Protein AF-A0A418WNT3-F1 (afdb_monomer)

InterPro domains:
  IPR030972 UrcA family protein [TIGR04433] (4-95)

Solvent-accessible surface area (backbone atoms only — not comparable to full-atom values): 6961 Å² total; per-residue (Å²): 133,88,79,87,87,80,86,81,84,83,79,79,79,81,77,77,72,79,81,73,78,75,71,71,84,60,90,65,60,82,71,88,83,87,56,92,90,45,55,53,92,39,71,71,26,43,52,51,49,54,51,52,50,55,52,44,43,42,70,42,50,53,81,56,57,93,91,36,74,62,50,40,49,52,35,52,47,44,41,54,54,51,53,61,65,47,45,62,58,54,51,49,62,46,52,52,62,72,64,55,71,66,73,73,76,77,121

Radius of gyration: 28.28 Å; Cα contacts (8 Å, |Δi|>4): 47; chains: 1; bounding box: 64×17×98 Å

Sequence (107 aa):
MKTMLALTALAGALYVAPATAQSPADGTNTRVVRYADLDLGTEKGRDALDRRIRVAVSAACGTASSVDPEGKREVRRCKADTLAHVAAQRDQAIASLQTAPTLLASQ

pLDDT: mean 79.0, std 19.01, range [35.91, 97.56]

Foldseek 3Di:
DDDDDDDDDPPDDPPPDPPPPPPPPDPFPDDDQDLPVADLVDPVSLVVSVVSQLVRQCVRLDDADPPDPPSVVSSVVSSVVSCVVCVVVSVVVSVVVVVPPVVVVPD

Structure (mmCIF, N/CA/C/O backbone):
data_AF-A0A418WNT3-F1
#
_entry.id   AF-A0A418WNT3-F1
#
loop_
_atom_site.group_PDB
_atom_site.id
_atom_site.type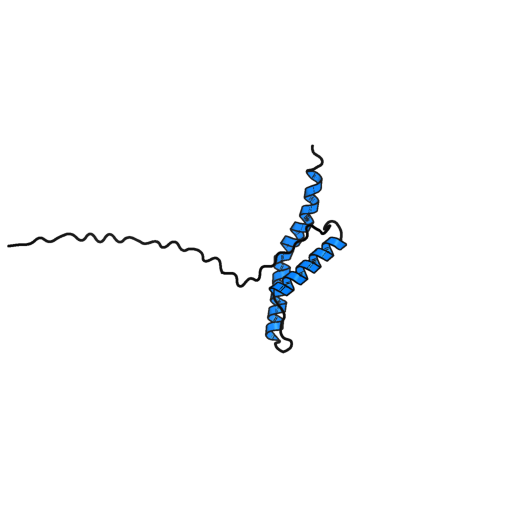_symbol
_atom_site.label_atom_id
_atom_site.label_alt_id
_atom_site.label_comp_id
_atom_site.label_asym_id
_atom_site.label_entity_id
_atom_site.label_seq_id
_atom_site.pdbx_PDB_ins_code
_atom_site.Cartn_x
_atom_site.Cartn_y
_atom_site.Cartn_z
_atom_site.occupancy
_atom_site.B_iso_or_equiv
_atom_site.auth_seq_id
_atom_site.auth_comp_id
_atom_site.auth_asym_id
_atom_site.auth_atom_id
_atom_site.pdbx_PDB_model_num
ATOM 1 N N . MET A 1 1 ? -43.689 -7.075 -77.543 1.00 37.09 1 MET A N 1
ATOM 2 C CA . MET A 1 1 ? -42.341 -7.217 -76.946 1.00 37.09 1 MET A CA 1
ATOM 3 C C . MET A 1 1 ? -42.409 -6.482 -75.606 1.00 37.09 1 MET A C 1
ATOM 5 O O . MET A 1 1 ? -42.782 -5.322 -75.628 1.00 37.09 1 MET A O 1
ATOM 9 N N . LYS A 1 2 ? -42.498 -7.173 -74.453 1.00 40.62 2 LYS A N 1
ATOM 10 C CA . LYS A 1 2 ? -41.357 -7.618 -73.606 1.00 40.62 2 LYS A CA 1
ATOM 11 C C . LYS A 1 2 ? -40.410 -6.421 -73.365 1.00 40.62 2 LYS A C 1
ATOM 13 O O . LYS A 1 2 ? -39.877 -5.926 -74.342 1.00 40.62 2 LYS A O 1
ATOM 18 N N . THR A 1 3 ? -40.180 -5.875 -72.177 1.00 35.91 3 THR A N 1
ATOM 19 C CA . THR A 1 3 ? -40.309 -6.359 -70.795 1.00 35.91 3 THR A CA 1
ATOM 20 C C . THR A 1 3 ? -40.220 -5.165 -69.840 1.00 35.91 3 THR A C 1
ATOM 22 O O . THR A 1 3 ? -39.523 -4.197 -70.114 1.00 35.91 3 THR A O 1
ATOM 25 N N . MET A 1 4 ? -40.926 -5.313 -68.722 1.00 48.88 4 MET A N 1
ATOM 26 C CA . MET A 1 4 ? -40.722 -4.750 -67.383 1.00 48.88 4 MET A CA 1
ATOM 27 C C . MET A 1 4 ? -39.416 -3.977 -67.119 1.00 48.88 4 MET A C 1
ATOM 29 O O . MET A 1 4 ? -38.325 -4.508 -67.307 1.00 48.88 4 MET A O 1
ATOM 33 N N . LEU A 1 5 ? -39.553 -2.788 -66.525 1.00 51.31 5 LEU A N 1
ATOM 34 C CA . LEU A 1 5 ? -38.5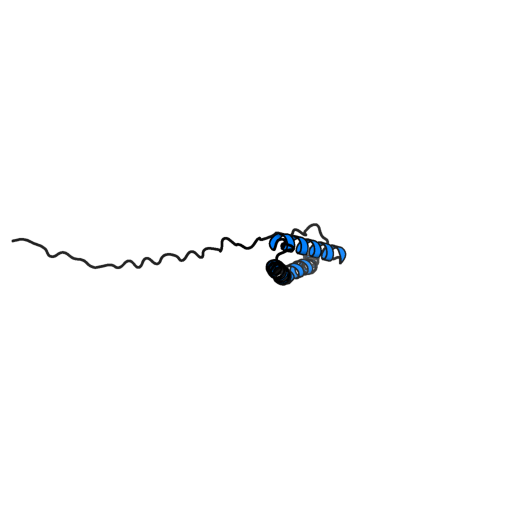14 -2.155 -65.712 1.00 51.31 5 LEU A CA 1
ATOM 35 C C . LEU A 1 5 ? -38.974 -2.200 -64.254 1.00 51.31 5 LEU A C 1
ATOM 37 O O . LEU A 1 5 ? -39.952 -1.560 -63.871 1.00 51.31 5 LEU A O 1
ATOM 41 N N . ALA A 1 6 ? -38.303 -3.054 -63.486 1.00 52.44 6 ALA A N 1
ATOM 42 C CA . ALA A 1 6 ? -38.558 -3.299 -62.078 1.00 52.44 6 ALA A CA 1
ATOM 43 C C . ALA A 1 6 ? -37.772 -2.327 -61.181 1.00 52.44 6 ALA A C 1
ATOM 45 O O . ALA A 1 6 ? -36.662 -1.912 -61.505 1.00 52.44 6 ALA A O 1
ATOM 46 N N . LEU A 1 7 ? -38.406 -2.022 -60.047 1.00 60.97 7 LEU A N 1
ATOM 47 C CA . LEU A 1 7 ? -37.932 -1.351 -58.834 1.00 60.97 7 LEU A CA 1
ATOM 48 C C . LEU A 1 7 ? -36.484 -1.660 -58.431 1.00 60.97 7 LEU A C 1
ATOM 50 O O . LEU A 1 7 ? -36.119 -2.828 -58.358 1.00 60.97 7 LEU A O 1
ATOM 54 N N . THR A 1 8 ? -35.792 -0.651 -57.894 1.00 53.47 8 THR A N 1
ATOM 55 C CA . THR A 1 8 ? -34.879 -0.837 -56.750 1.00 53.47 8 THR A CA 1
ATOM 56 C C . THR A 1 8 ? -34.865 0.409 -55.855 1.00 53.47 8 THR A C 1
ATOM 58 O O . THR A 1 8 ? -34.104 1.352 -56.055 1.00 53.47 8 THR A O 1
ATOM 61 N N . ALA A 1 9 ? -35.724 0.418 -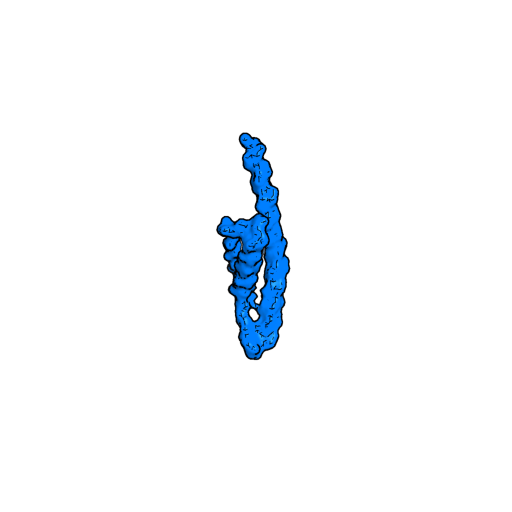54.831 1.00 58.38 9 ALA A N 1
ATOM 62 C CA . ALA A 1 9 ? -35.575 1.320 -53.692 1.00 58.38 9 ALA A CA 1
ATOM 63 C C . ALA A 1 9 ? -34.419 0.800 -52.824 1.00 58.38 9 ALA A C 1
ATOM 65 O O . ALA A 1 9 ? -34.516 -0.267 -52.217 1.00 58.38 9 ALA A O 1
ATOM 66 N N . LEU A 1 10 ? -33.306 1.530 -52.807 1.00 54.84 10 LEU A N 1
ATOM 67 C CA . LEU A 1 10 ? -32.121 1.184 -52.031 1.00 54.84 10 LEU A CA 1
ATOM 68 C C . LEU A 1 10 ? -32.347 1.587 -50.563 1.00 54.84 10 LEU A C 1
ATOM 70 O O . LEU A 1 10 ? -31.996 2.686 -50.141 1.00 54.84 10 LEU A O 1
ATOM 74 N N . ALA A 1 11 ? -32.987 0.713 -49.785 1.00 58.62 11 ALA A N 1
ATOM 75 C CA . ALA A 1 11 ? -33.091 0.870 -48.338 1.00 58.62 11 ALA A CA 1
ATOM 76 C C . ALA A 1 11 ? -31.722 0.577 -47.701 1.00 58.62 11 ALA A C 1
ATOM 78 O O . ALA A 1 11 ? -31.354 -0.575 -47.474 1.00 58.62 11 ALA A O 1
ATOM 79 N N . GLY A 1 12 ? -30.940 1.629 -47.450 1.00 52.47 12 GLY A N 1
ATOM 80 C CA . GLY A 1 12 ? -29.698 1.543 -46.689 1.00 52.47 12 GLY A CA 1
ATOM 81 C C . GLY A 1 12 ? -29.997 1.248 -45.222 1.00 52.47 12 GLY A C 1
ATOM 82 O O . GLY A 1 12 ? -30.334 2.151 -44.461 1.00 52.47 12 GLY A O 1
ATOM 83 N N . ALA A 1 13 ? -29.881 -0.015 -44.816 1.00 59.28 13 ALA A N 1
ATOM 84 C CA . ALA A 1 13 ? -29.869 -0.382 -43.409 1.00 59.28 13 ALA A CA 1
ATOM 85 C C . ALA A 1 13 ? -28.566 0.136 -42.778 1.00 59.28 13 ALA A C 1
ATOM 87 O O . ALA A 1 13 ? -27.484 -0.399 -43.021 1.00 59.28 13 ALA A O 1
ATOM 88 N N . LEU A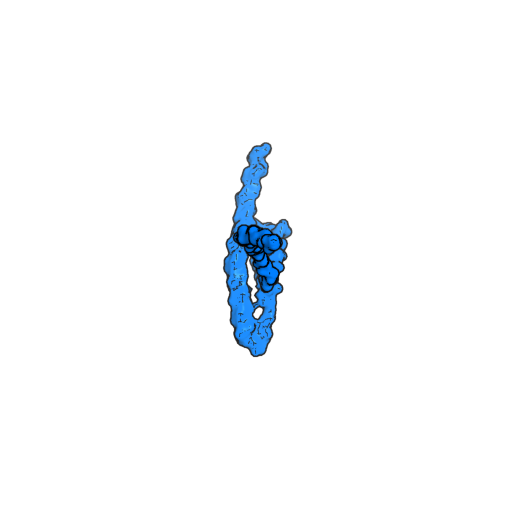 1 14 ? -28.669 1.198 -41.978 1.00 59.16 14 LEU A N 1
ATOM 89 C CA . LEU A 1 14 ? -27.598 1.644 -41.092 1.00 59.16 14 LEU A CA 1
ATOM 90 C C . LEU A 1 14 ? -27.413 0.582 -40.001 1.00 59.16 14 LEU A C 1
ATOM 92 O O . LEU A 1 14 ? -28.107 0.584 -38.986 1.00 59.16 14 LEU A O 1
ATOM 96 N N . TYR A 1 15 ? -26.486 -0.346 -40.223 1.00 55.22 15 TYR A N 1
ATOM 97 C CA . TYR A 1 15 ? -25.986 -1.226 -39.173 1.00 55.22 15 TYR A CA 1
ATOM 98 C C . TYR A 1 15 ? -25.169 -0.383 -38.189 1.00 55.22 15 TYR A C 1
ATOM 100 O O . TYR A 1 15 ? -23.973 -0.163 -38.375 1.00 55.22 15 TYR A O 1
ATOM 108 N N . VAL A 1 16 ? -25.819 0.109 -37.136 1.00 57.47 16 VAL A N 1
ATOM 109 C CA . VAL A 1 16 ? -25.117 0.620 -35.957 1.00 57.47 16 VAL A CA 1
ATOM 110 C C . VAL A 1 16 ? -24.605 -0.604 -35.206 1.00 57.47 16 VAL A C 1
ATOM 112 O O . VAL A 1 16 ? -25.348 -1.256 -34.475 1.00 57.47 16 VAL A O 1
ATOM 115 N N . ALA A 1 17 ? -23.347 -0.972 -35.445 1.00 61.47 17 ALA A N 1
ATOM 116 C CA . ALA A 1 17 ? -22.692 -1.979 -34.626 1.00 61.47 17 ALA A CA 1
ATOM 117 C C . ALA A 1 17 ? -22.645 -1.460 -33.176 1.00 61.47 17 ALA A C 1
ATOM 119 O O . ALA A 1 17 ? -22.218 -0.320 -32.961 1.00 61.47 17 ALA A O 1
ATOM 120 N N . PRO A 1 18 ? -23.077 -2.244 -32.173 1.00 58.09 18 PRO A N 1
ATOM 121 C CA . PRO A 1 18 ? -22.875 -1.860 -30.789 1.00 58.09 18 PRO A CA 1
ATOM 122 C C . PRO A 1 18 ? -21.367 -1.814 -30.550 1.00 58.09 18 PRO A C 1
ATOM 124 O O . PRO A 1 18 ? -20.673 -2.821 -30.684 1.00 58.09 18 PRO A O 1
ATOM 127 N N . ALA A 1 19 ? -20.848 -0.634 -30.217 1.00 64.56 19 ALA A N 1
ATOM 128 C CA . ALA A 1 19 ? -19.507 -0.505 -29.678 1.00 64.56 19 ALA A CA 1
ATOM 129 C C . ALA A 1 19 ? -19.508 -1.174 -28.298 1.00 64.56 19 ALA A C 1
ATOM 131 O O . ALA A 1 19 ? -19.821 -0.554 -27.284 1.00 64.56 19 ALA A O 1
ATOM 132 N N . THR A 1 20 ? -19.223 -2.475 -28.254 1.00 63.22 20 THR A N 1
ATOM 133 C CA . THR A 1 20 ? -18.912 -3.152 -27.001 1.00 63.22 20 THR A CA 1
ATOM 134 C C . THR A 1 20 ? -17.614 -2.544 -26.496 1.00 63.22 20 THR A C 1
ATOM 136 O O . THR A 1 20 ? -16.563 -2.747 -27.107 1.00 63.22 20 THR A O 1
ATOM 139 N N . ALA A 1 21 ? -17.688 -1.768 -25.414 1.00 52.88 21 ALA A N 1
ATOM 140 C CA . ALA A 1 21 ? -16.514 -1.363 -24.663 1.00 52.88 21 ALA A CA 1
ATOM 141 C C . ALA A 1 21 ? -15.778 -2.644 -24.262 1.00 52.88 21 ALA A C 1
ATOM 143 O O . ALA A 1 21 ? -16.244 -3.410 -23.419 1.00 52.88 21 ALA A O 1
ATOM 144 N N . GLN A 1 22 ? -14.668 -2.921 -24.938 1.00 53.47 22 GLN A N 1
ATOM 145 C CA . GLN A 1 22 ? -13.745 -3.952 -24.514 1.00 53.47 22 GLN A CA 1
ATOM 146 C C . GLN A 1 22 ? -13.209 -3.453 -23.178 1.00 53.47 22 GLN A C 1
ATOM 148 O O . GLN A 1 22 ? -12.397 -2.528 -23.154 1.00 53.47 22 GLN A O 1
ATOM 153 N N . SER A 1 23 ? -13.719 -3.998 -22.065 1.00 54.25 23 SER A N 1
ATOM 154 C CA . SER A 1 23 ? -13.008 -3.888 -20.794 1.00 54.25 23 SER A CA 1
ATOM 155 C C . SER A 1 23 ? -11.579 -4.292 -21.122 1.00 54.25 23 SER A C 1
ATOM 157 O O . SER A 1 23 ? -11.413 -5.383 -21.685 1.00 54.25 23 SER A O 1
ATOM 159 N N . PRO A 1 24 ? -10.576 -3.425 -20.892 1.00 51.47 24 PRO A N 1
ATOM 160 C CA . PRO A 1 24 ? -9.205 -3.838 -21.091 1.00 51.47 24 PRO A CA 1
ATOM 161 C C . PRO A 1 24 ? -9.070 -5.158 -20.342 1.00 51.47 24 PRO A C 1
ATOM 163 O O . PRO A 1 24 ? -9.430 -5.251 -19.169 1.00 51.47 24 PRO A O 1
ATOM 166 N N . ALA A 1 25 ? -8.682 -6.218 -21.053 1.00 50.03 25 ALA A N 1
ATOM 167 C CA . ALA A 1 25 ? -8.162 -7.398 -20.395 1.00 50.03 25 ALA A CA 1
ATOM 168 C C . ALA A 1 25 ? -6.918 -6.881 -19.676 1.00 50.03 25 ALA A C 1
ATOM 170 O O . ALA A 1 25 ? -5.871 -6.669 -20.284 1.00 50.03 25 ALA A O 1
ATOM 171 N N . ASP A 1 26 ? -7.146 -6.473 -18.434 1.00 46.31 26 ASP A N 1
ATOM 172 C CA . ASP A 1 26 ? -6.298 -5.586 -17.677 1.00 46.31 26 ASP A CA 1
ATOM 173 C C . ASP A 1 26 ? -4.901 -6.200 -17.597 1.00 46.31 26 ASP A C 1
ATOM 175 O O . ASP A 1 26 ? -4.685 -7.220 -16.946 1.00 46.31 26 ASP A O 1
ATOM 179 N N . GLY A 1 27 ? -3.915 -5.523 -18.191 1.00 51.12 27 GLY A N 1
ATOM 180 C CA . GLY A 1 27 ? -2.509 -5.680 -17.800 1.00 51.12 27 GLY A CA 1
ATOM 181 C C . GLY A 1 27 ? -2.263 -5.278 -16.334 1.00 51.12 27 GLY A C 1
ATOM 182 O O . GLY A 1 27 ? -1.137 -5.322 -15.8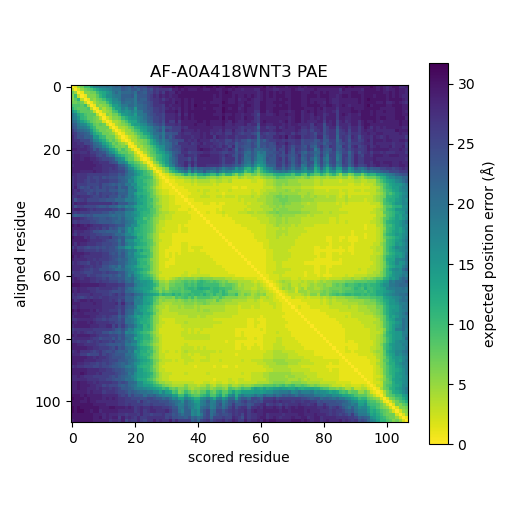43 1.00 51.12 27 GLY A O 1
ATOM 183 N N . THR A 1 28 ? -3.318 -4.879 -15.627 1.00 58.00 28 THR A N 1
ATOM 184 C CA . THR A 1 28 ? -3.372 -4.528 -14.219 1.00 58.00 28 THR A CA 1
ATOM 185 C C . THR A 1 28 ? -3.410 -5.810 -13.380 1.00 58.00 28 THR A C 1
ATOM 187 O O . THR A 1 28 ? -4.440 -6.467 -13.238 1.00 58.00 28 THR A O 1
ATOM 190 N N . ASN A 1 29 ? -2.265 -6.188 -12.802 1.00 73.81 29 ASN A N 1
ATOM 191 C CA . ASN A 1 29 ? -2.178 -7.271 -11.818 1.00 73.81 29 ASN A CA 1
ATOM 192 C C . ASN A 1 29 ? -2.924 -6.881 -10.526 1.00 73.81 29 ASN A C 1
ATOM 194 O O . ASN A 1 29 ? -2.318 -6.425 -9.555 1.00 73.81 29 ASN A O 1
ATOM 198 N N . THR A 1 30 ? -4.243 -7.066 -10.496 1.00 82.81 30 THR A N 1
ATOM 199 C CA . THR A 1 30 ? -5.061 -6.771 -9.315 1.00 82.81 30 THR A CA 1
ATOM 200 C C . THR A 1 30 ? -4.767 -7.762 -8.187 1.00 82.81 30 THR A C 1
ATOM 202 O O . THR A 1 30 ? -4.743 -8.981 -8.378 1.00 82.81 30 THR A O 1
ATOM 205 N N . ARG A 1 31 ? -4.552 -7.241 -6.973 1.00 89.69 31 ARG A N 1
ATOM 206 C CA . ARG A 1 31 ? -4.319 -8.032 -5.756 1.00 89.69 31 ARG A CA 1
ATOM 207 C C . ARG A 1 31 ? -5.350 -7.676 -4.693 1.00 89.69 31 ARG A C 1
ATOM 209 O O . ARG A 1 31 ? -5.528 -6.509 -4.365 1.00 89.69 31 ARG A O 1
ATOM 216 N N . VAL A 1 32 ? -5.994 -8.693 -4.124 1.00 91.69 32 VAL A N 1
ATOM 217 C CA . VAL A 1 32 ? -6.950 -8.525 -3.021 1.00 91.69 32 VAL A CA 1
ATOM 218 C C . VAL A 1 32 ? -6.212 -8.625 -1.688 1.00 91.69 32 VAL A C 1
ATOM 220 O O . VAL A 1 32 ? -5.546 -9.626 -1.421 1.00 91.69 32 VAL A O 1
ATOM 223 N N . VAL A 1 33 ? -6.364 -7.615 -0.829 1.00 93.94 33 VAL A N 1
ATOM 224 C CA . VAL A 1 33 ? -5.809 -7.604 0.532 1.00 93.94 33 VAL A CA 1
ATOM 225 C C . VAL A 1 33 ? -6.931 -7.846 1.534 1.00 93.94 33 VAL A C 1
ATOM 227 O O . VAL A 1 33 ? -7.803 -7.004 1.717 1.00 93.94 33 VAL A O 1
ATOM 230 N N . ARG A 1 34 ? -6.911 -9.006 2.198 1.00 92.94 34 ARG A N 1
ATOM 231 C CA . ARG A 1 34 ? -7.849 -9.321 3.286 1.00 92.94 34 ARG A CA 1
ATOM 232 C C . ARG A 1 34 ? -7.315 -8.775 4.611 1.00 92.94 34 ARG A C 1
ATOM 234 O O . ARG A 1 34 ? -6.125 -8.919 4.904 1.00 92.94 34 ARG A O 1
ATOM 241 N N . TYR A 1 35 ? -8.197 -8.166 5.398 1.00 93.75 35 TYR A N 1
ATOM 242 C CA . TYR A 1 35 ? -7.851 -7.540 6.679 1.00 93.75 35 TYR A CA 1
ATOM 243 C C . TYR A 1 35 ? -8.915 -7.718 7.770 1.00 93.75 35 TYR A C 1
ATOM 245 O O . TYR A 1 35 ? -8.806 -7.103 8.821 1.00 93.75 35 TYR A O 1
ATOM 253 N N . ALA A 1 36 ? -9.930 -8.557 7.542 1.00 90.88 36 ALA A N 1
ATOM 254 C CA . ALA A 1 36 ? -11.003 -8.801 8.511 1.00 90.88 36 ALA A CA 1
ATOM 255 C C . ALA A 1 36 ? -10.514 -9.439 9.828 1.00 90.88 36 ALA A C 1
ATOM 257 O O . ALA A 1 36 ? -11.221 -9.421 10.825 1.00 90.88 36 ALA A O 1
ATOM 258 N N . ASP A 1 37 ? -9.310 -10.008 9.828 1.00 92.31 37 ASP A N 1
ATOM 259 C CA . ASP A 1 37 ? -8.626 -10.574 10.990 1.00 92.31 37 ASP A CA 1
ATOM 260 C C . ASP A 1 37 ? -7.814 -9.539 11.792 1.00 92.31 37 ASP A C 1
ATOM 262 O O . ASP A 1 37 ? -7.254 -9.871 12.836 1.00 92.31 37 ASP A O 1
ATOM 266 N N . LEU A 1 38 ? -7.702 -8.302 11.299 1.00 93.62 38 LEU A N 1
ATOM 267 C CA . LEU A 1 38 ? -6.944 -7.234 11.940 1.00 93.62 38 LEU A CA 1
ATOM 268 C C . LEU A 1 38 ? -7.873 -6.288 12.698 1.00 93.62 38 LEU A C 1
ATOM 270 O O . LEU A 1 38 ? -8.862 -5.801 12.156 1.00 93.62 38 LEU A O 1
ATOM 274 N N . ASP A 1 39 ? -7.483 -5.939 13.921 1.00 92.88 39 ASP A N 1
ATOM 275 C CA . ASP A 1 39 ? -8.112 -4.848 14.661 1.00 92.88 39 ASP A CA 1
ATOM 276 C C . ASP A 1 39 ? -7.539 -3.495 14.208 1.00 92.88 39 ASP A C 1
ATOM 278 O O . ASP A 1 39 ? -6.534 -3.014 14.743 1.00 92.88 39 ASP A O 1
ATOM 282 N N . LEU A 1 40 ? -8.178 -2.874 13.210 1.00 93.75 40 LEU A N 1
ATOM 283 C CA . LEU A 1 40 ? -7.756 -1.565 12.690 1.00 93.75 40 LEU A CA 1
ATOM 284 C C . LEU A 1 40 ? -8.045 -0.399 13.658 1.00 93.75 40 LEU A C 1
ATOM 286 O O . LEU A 1 40 ? -7.675 0.735 13.353 1.00 93.75 40 LEU A O 1
ATOM 290 N N . GLY A 1 41 ? -8.675 -0.654 14.813 1.00 92.50 41 GLY A N 1
ATOM 291 C CA . GLY A 1 41 ? -8.843 0.327 15.886 1.00 92.50 41 GLY A CA 1
ATOM 292 C C . GLY A 1 41 ? -7.548 0.556 16.666 1.00 92.50 41 GLY A C 1
ATOM 293 O O . GLY A 1 41 ? -7.393 1.577 17.334 1.00 92.50 41 GLY A O 1
ATOM 294 N N . THR A 1 42 ? -6.585 -0.359 16.535 1.00 93.94 42 THR A N 1
ATOM 295 C CA . THR A 1 42 ? -5.267 -0.276 17.170 1.00 93.94 42 THR A CA 1
ATOM 296 C C . THR A 1 42 ? -4.187 0.158 16.183 1.00 93.94 42 THR A C 1
ATOM 298 O O . THR A 1 42 ? -4.240 -0.153 14.992 1.00 93.94 42 THR A O 1
ATOM 301 N N . GLU A 1 43 ? -3.142 0.821 16.683 1.00 95.06 43 GLU A N 1
ATOM 302 C CA . GLU A 1 43 ? -1.945 1.144 15.891 1.00 95.06 43 GLU A CA 1
ATOM 303 C C . GLU A 1 43 ? -1.319 -0.122 15.283 1.00 95.06 43 GLU A C 1
ATOM 305 O O . GLU A 1 43 ? -1.081 -0.195 14.080 1.00 95.06 43 GLU A O 1
ATOM 310 N N . LYS A 1 44 ? -1.193 -1.187 16.085 1.00 95.75 44 LYS A N 1
ATOM 311 C CA . LYS A 1 44 ? -0.639 -2.476 15.650 1.00 95.75 44 LYS A CA 1
ATOM 312 C C . LYS A 1 44 ? -1.410 -3.105 14.483 1.00 95.75 44 LYS A C 1
ATOM 314 O O . LYS A 1 44 ? -0.792 -3.683 13.585 1.00 95.75 44 LYS A O 1
ATOM 319 N N . GLY A 1 45 ? -2.742 -3.045 14.491 1.00 95.81 45 GLY A N 1
ATOM 320 C CA . GLY A 1 45 ? -3.551 -3.584 13.396 1.00 95.81 45 GLY A CA 1
ATOM 321 C C . GLY A 1 45 ? -3.466 -2.736 12.128 1.00 95.81 45 GLY A C 1
ATOM 322 O O . GLY A 1 45 ? -3.373 -3.291 11.031 1.00 95.81 45 GLY A O 1
ATOM 323 N N . ARG A 1 46 ? -3.388 -1.408 12.267 1.00 96.00 46 ARG A N 1
ATOM 324 C CA . ARG A 1 46 ? -3.162 -0.481 11.143 1.00 96.00 46 ARG A CA 1
ATOM 325 C C . ARG A 1 46 ? -1.795 -0.710 10.495 1.00 96.00 46 ARG A C 1
ATOM 327 O O . ARG A 1 46 ? -1.718 -0.857 9.278 1.00 96.00 46 ARG A O 1
ATOM 334 N N . ASP A 1 47 ? -0.746 -0.891 11.291 1.00 97.25 47 ASP A N 1
ATOM 335 C CA . ASP A 1 47 ? 0.592 -1.227 10.791 1.00 97.25 47 ASP A CA 1
ATOM 336 C C . ASP A 1 47 ? 0.631 -2.579 10.070 1.00 97.25 47 ASP A C 1
ATOM 338 O O . ASP A 1 47 ? 1.327 -2.756 9.061 1.00 97.25 47 ASP A O 1
ATOM 342 N N . ALA A 1 48 ? -0.114 -3.562 10.583 1.00 97.31 48 ALA A N 1
ATOM 343 C CA . ALA A 1 48 ? -0.238 -4.866 9.948 1.00 97.31 48 ALA A CA 1
ATOM 344 C C . ALA A 1 48 ? -0.938 -4.765 8.584 1.00 97.31 48 ALA A C 1
ATOM 346 O O . ALA A 1 48 ? -0.477 -5.399 7.628 1.00 97.31 48 ALA A O 1
ATOM 347 N N . LEU A 1 49 ? -1.990 -3.949 8.473 1.00 96.56 49 LEU A N 1
ATOM 348 C CA . LEU A 1 49 ? -2.656 -3.655 7.205 1.00 96.56 49 LEU A CA 1
ATOM 349 C C . LEU A 1 49 ? -1.695 -2.966 6.231 1.00 96.56 49 LEU A C 1
ATOM 351 O O . LEU A 1 49 ? -1.517 -3.442 5.109 1.00 96.56 49 LEU A O 1
ATOM 355 N N . ASP A 1 50 ? -1.006 -1.916 6.674 1.00 96.88 50 ASP A N 1
ATOM 356 C CA . ASP A 1 50 ? -0.078 -1.157 5.835 1.00 96.88 50 ASP A CA 1
ATOM 357 C C . ASP A 1 50 ? 1.064 -2.052 5.322 1.00 96.88 50 ASP A C 1
ATOM 359 O O . ASP A 1 50 ? 1.468 -1.975 4.157 1.00 96.88 50 ASP A O 1
ATOM 363 N N . ARG A 1 51 ? 1.553 -2.984 6.151 1.00 97.56 51 ARG A N 1
ATOM 364 C CA . ARG A 1 51 ? 2.516 -4.008 5.723 1.00 97.56 51 ARG A CA 1
ATOM 365 C C . ARG A 1 51 ? 1.939 -4.924 4.645 1.00 97.56 51 ARG A C 1
ATOM 367 O O . ARG A 1 51 ? 2.626 -5.185 3.657 1.00 97.56 51 ARG A O 1
ATOM 374 N N . ARG A 1 52 ? 0.706 -5.413 4.811 1.00 97.00 52 ARG A N 1
ATOM 375 C CA . ARG A 1 52 ? 0.051 -6.283 3.816 1.00 97.00 52 ARG A CA 1
ATOM 376 C C . ARG A 1 52 ? -0.141 -5.569 2.483 1.00 97.00 52 ARG A C 1
ATOM 378 O O . ARG A 1 52 ? 0.152 -6.159 1.447 1.00 97.00 52 ARG A O 1
ATOM 385 N N . ILE A 1 53 ? -0.545 -4.299 2.511 1.00 96.62 53 ILE A N 1
ATOM 386 C CA . ILE A 1 53 ? -0.662 -3.465 1.312 1.00 96.62 53 ILE A CA 1
ATOM 387 C C . ILE A 1 53 ? 0.693 -3.372 0.603 1.00 96.62 53 ILE A C 1
ATOM 389 O O . ILE A 1 53 ? 0.777 -3.681 -0.581 1.00 96.62 53 ILE A O 1
ATOM 393 N N . ARG A 1 54 ? 1.784 -3.050 1.313 1.00 95.94 54 ARG A N 1
ATOM 394 C CA . ARG A 1 54 ? 3.128 -2.972 0.702 1.00 95.94 54 ARG A CA 1
ATOM 395 C C . ARG A 1 54 ? 3.573 -4.282 0.043 1.00 95.94 54 ARG A C 1
ATOM 397 O O . ARG A 1 54 ? 4.204 -4.251 -1.019 1.00 95.94 54 ARG A O 1
ATOM 404 N N . VAL A 1 55 ? 3.250 -5.425 0.650 1.00 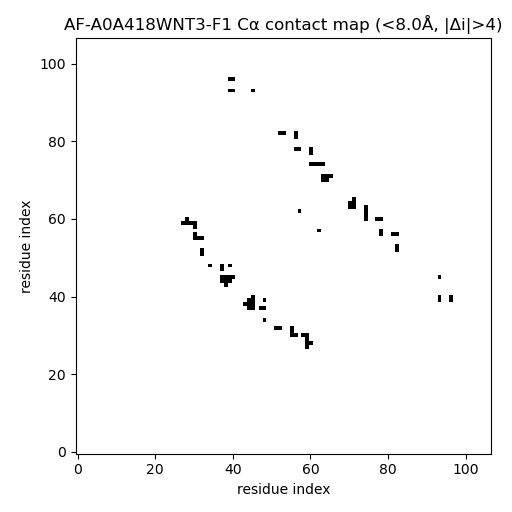95.75 55 VAL A N 1
ATOM 405 C CA . VAL A 1 55 ? 3.534 -6.751 0.076 1.00 95.75 55 VAL A CA 1
ATOM 406 C C . VAL A 1 55 ? 2.707 -6.981 -1.189 1.00 95.75 55 VAL A C 1
ATOM 408 O O . VAL A 1 55 ? 3.268 -7.359 -2.216 1.00 95.75 55 VAL A O 1
ATOM 411 N N . ALA A 1 56 ? 1.405 -6.696 -1.149 1.00 95.50 56 ALA A N 1
ATOM 412 C CA . ALA A 1 56 ? 0.521 -6.843 -2.302 1.00 95.50 56 ALA A CA 1
ATOM 413 C C . ALA A 1 56 ? 0.935 -5.936 -3.470 1.00 95.50 56 ALA A C 1
ATOM 415 O O . ALA A 1 56 ? 1.029 -6.406 -4.601 1.00 95.50 56 ALA A O 1
ATOM 416 N N . VAL A 1 57 ? 1.279 -4.676 -3.192 1.00 94.88 57 VAL A N 1
ATOM 417 C CA . VAL A 1 57 ? 1.804 -3.729 -4.186 1.00 94.88 57 VAL A CA 1
ATOM 418 C C . VAL A 1 57 ? 3.112 -4.240 -4.790 1.00 94.88 57 VAL A C 1
ATOM 420 O O . VAL A 1 57 ? 3.300 -4.192 -6.003 1.00 94.88 57 VAL A O 1
ATOM 423 N N . SER A 1 58 ? 4.010 -4.799 -3.975 1.00 93.50 58 SER A N 1
ATOM 424 C CA . SER A 1 58 ? 5.244 -5.403 -4.491 1.00 93.50 58 SER A CA 1
ATOM 425 C C . SER A 1 58 ? 4.968 -6.618 -5.384 1.00 93.50 58 SER A C 1
ATOM 427 O O . SER A 1 58 ? 5.640 -6.785 -6.394 1.00 93.50 58 SER A O 1
ATOM 429 N N . ALA A 1 59 ? 3.957 -7.429 -5.064 1.00 92.19 59 ALA A N 1
ATOM 430 C CA . ALA A 1 59 ? 3.537 -8.565 -5.886 1.00 92.19 59 ALA A CA 1
ATOM 431 C C . ALA A 1 59 ? 2.753 -8.166 -7.155 1.00 92.19 59 ALA A C 1
ATOM 433 O O . ALA A 1 59 ? 2.620 -8.983 -8.068 1.00 92.19 59 ALA A O 1
ATOM 434 N N . ALA A 1 60 ? 2.194 -6.954 -7.200 1.00 92.31 60 ALA A N 1
ATOM 435 C CA . ALA A 1 60 ? 1.515 -6.396 -8.368 1.00 92.31 60 ALA A CA 1
ATOM 436 C C . ALA A 1 60 ? 2.506 -5.732 -9.338 1.00 92.31 60 ALA A C 1
ATOM 438 O O . ALA A 1 60 ? 2.476 -6.015 -10.531 1.00 92.31 60 ALA A O 1
ATOM 439 N N . CYS A 1 61 ? 3.418 -4.904 -8.815 1.00 92.44 61 CYS A N 1
ATOM 440 C CA . CYS A 1 61 ? 4.436 -4.195 -9.601 1.00 92.44 61 CYS A CA 1
ATOM 441 C C . CYS A 1 61 ? 5.660 -5.057 -9.952 1.00 92.44 61 CYS A C 1
ATOM 443 O O . CYS A 1 61 ? 6.474 -4.663 -10.783 1.00 92.44 61 CYS A O 1
ATOM 445 N N . GLY A 1 62 ? 5.829 -6.204 -9.291 1.00 90.19 62 GLY A N 1
ATOM 446 C CA . GLY A 1 62 ? 6.951 -7.108 -9.508 1.00 90.19 62 GLY A CA 1
ATOM 447 C C . GLY A 1 62 ? 8.285 -6.608 -8.944 1.00 90.19 62 GLY A C 1
ATOM 448 O O . GLY A 1 62 ? 8.371 -5.683 -8.122 1.00 90.19 62 GLY A O 1
ATOM 449 N N . THR A 1 63 ? 9.351 -7.270 -9.390 1.00 86.62 63 THR A N 1
ATOM 450 C CA . THR A 1 63 ? 10.725 -7.031 -8.942 1.00 86.62 63 THR A CA 1
ATOM 451 C C . THR A 1 63 ? 11.570 -6.584 -10.127 1.00 86.62 63 THR A C 1
ATOM 453 O O . THR A 1 63 ? 11.563 -7.231 -11.169 1.00 86.62 63 THR A O 1
ATOM 456 N N . ALA A 1 64 ? 12.315 -5.490 -9.965 1.00 87.06 64 ALA A N 1
ATOM 457 C CA . ALA A 1 64 ? 13.244 -5.019 -10.987 1.00 87.06 64 ALA A CA 1
ATOM 458 C C . ALA A 1 64 ? 14.564 -5.802 -10.945 1.00 87.06 64 ALA A C 1
ATOM 460 O O . ALA A 1 64 ? 15.061 -6.134 -9.864 1.00 87.06 64 ALA A O 1
ATOM 461 N N . SER A 1 65 ? 15.162 -6.032 -12.115 1.00 86.62 65 SER A N 1
ATOM 462 C CA . SER A 1 65 ? 16.503 -6.611 -12.225 1.00 86.62 65 SER A CA 1
ATOM 463 C C . SER A 1 65 ? 17.568 -5.661 -11.665 1.00 86.62 65 SER A C 1
ATOM 465 O O . SER A 1 65 ? 17.461 -4.438 -11.771 1.00 86.62 65 SER A O 1
ATOM 467 N N . SER A 1 66 ? 18.633 -6.203 -11.066 1.00 84.19 66 SER A N 1
ATOM 468 C CA . SER A 1 66 ? 19.730 -5.398 -10.514 1.00 84.19 66 SER A CA 1
ATOM 469 C C . SER A 1 66 ? 20.526 -4.656 -11.596 1.00 84.19 66 SER A C 1
ATOM 471 O O . SER A 1 66 ? 21.033 -3.566 -11.317 1.00 84.19 66 SER A O 1
ATOM 473 N N . VAL A 1 67 ? 20.574 -5.209 -12.810 1.00 89.44 67 VAL A N 1
ATOM 474 C CA . VAL A 1 67 ? 21.332 -4.695 -13.964 1.00 89.44 67 VAL A CA 1
ATOM 475 C C . VAL A 1 67 ? 20.514 -3.794 -14.895 1.00 89.44 67 VAL A C 1
ATOM 477 O O . VAL A 1 67 ? 21.040 -3.341 -15.904 1.00 89.44 67 VAL A O 1
ATOM 480 N N . ASP A 1 68 ? 19.258 -3.499 -14.548 1.00 90.94 68 ASP A N 1
ATOM 481 C CA . ASP A 1 68 ? 18.371 -2.621 -15.318 1.00 90.94 68 ASP A CA 1
ATOM 482 C C . ASP A 1 68 ? 17.973 -1.376 -14.492 1.00 90.94 68 ASP A C 1
ATOM 484 O O . ASP A 1 68 ? 17.062 -1.427 -13.653 1.00 90.94 68 ASP A O 1
ATOM 488 N N . PRO A 1 69 ? 18.676 -0.240 -14.669 1.00 91.62 69 PRO A N 1
ATOM 489 C CA . PRO A 1 69 ? 18.352 1.004 -13.981 1.00 91.62 69 PRO A CA 1
ATOM 490 C C . PRO A 1 69 ? 16.990 1.588 -14.367 1.00 91.62 69 PRO A C 1
ATOM 492 O O . PRO A 1 69 ? 16.382 2.270 -13.539 1.00 91.62 69 PRO A O 1
ATOM 495 N N . GLU A 1 70 ? 16.525 1.359 -15.595 1.00 92.12 70 GLU A N 1
ATOM 496 C CA . GLU A 1 70 ? 15.261 1.897 -16.097 1.00 92.12 70 GLU A CA 1
ATOM 497 C C . GLU A 1 70 ? 14.087 1.111 -15.515 1.00 92.12 70 GLU A C 1
ATOM 499 O O . GLU A 1 70 ? 13.232 1.701 -14.850 1.00 92.12 70 GLU A O 1
ATOM 504 N N . GLY A 1 71 ? 14.133 -0.223 -15.567 1.00 90.94 71 GLY A N 1
ATOM 505 C CA . GLY A 1 71 ? 13.149 -1.081 -14.905 1.00 90.94 71 GLY A CA 1
ATOM 506 C C . GLY A 1 71 ? 13.053 -0.834 -13.396 1.00 90.94 71 GLY A C 1
ATOM 507 O O . GLY A 1 71 ? 11.965 -0.859 -12.820 1.00 90.94 71 GLY A O 1
ATOM 508 N N . LYS A 1 72 ? 14.1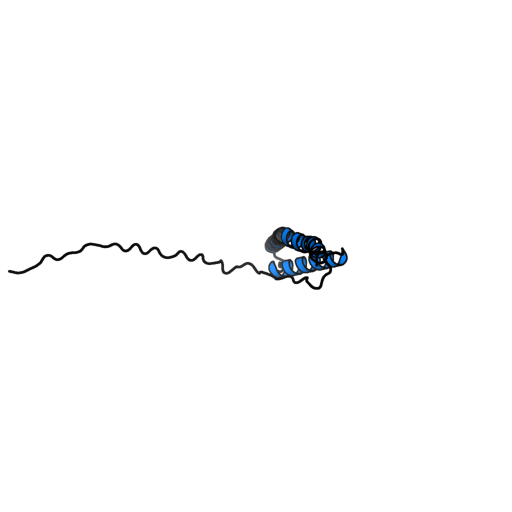60 -0.486 -12.722 1.00 92.75 72 LYS A N 1
ATOM 509 C CA . LYS A 1 72 ? 14.123 -0.042 -11.313 1.00 92.75 72 LYS A CA 1
ATOM 510 C C . LYS A 1 72 ? 13.345 1.257 -11.113 1.00 92.75 72 LYS A C 1
ATOM 512 O O . LYS A 1 72 ? 12.706 1.424 -10.072 1.00 92.75 72 LYS A O 1
ATOM 517 N N . ARG A 1 73 ? 13.438 2.212 -12.041 1.00 93.69 73 ARG A N 1
ATOM 518 C CA . ARG A 1 73 ? 12.668 3.465 -11.970 1.00 93.69 73 ARG A CA 1
ATOM 519 C C . ARG A 1 73 ? 11.188 3.178 -12.182 1.00 93.69 73 ARG A C 1
ATOM 521 O O . ARG A 1 73 ? 10.401 3.605 -11.342 1.00 93.69 73 ARG A O 1
ATOM 528 N N . GLU A 1 74 ? 10.850 2.377 -13.186 1.00 92.88 74 GLU A N 1
ATOM 529 C CA . GLU A 1 74 ? 9.468 1.990 -13.485 1.00 92.88 74 GLU A CA 1
ATOM 530 C C . GLU A 1 74 ? 8.813 1.228 -12.328 1.00 92.88 74 GLU A C 1
ATOM 532 O O . GLU A 1 74 ? 7.743 1.610 -11.858 1.00 92.88 74 GLU A O 1
ATOM 537 N N . VAL A 1 75 ? 9.487 0.227 -11.751 1.00 93.50 75 VAL A N 1
ATOM 538 C CA . VAL A 1 75 ? 8.953 -0.501 -10.586 1.00 93.50 75 VAL A CA 1
ATOM 539 C C . VAL A 1 75 ? 8.775 0.420 -9.376 1.00 93.50 75 VAL A C 1
ATOM 541 O O . VAL A 1 75 ? 7.788 0.299 -8.651 1.00 93.50 75 VAL A O 1
ATOM 544 N N . ARG A 1 76 ? 9.699 1.361 -9.128 1.00 94.25 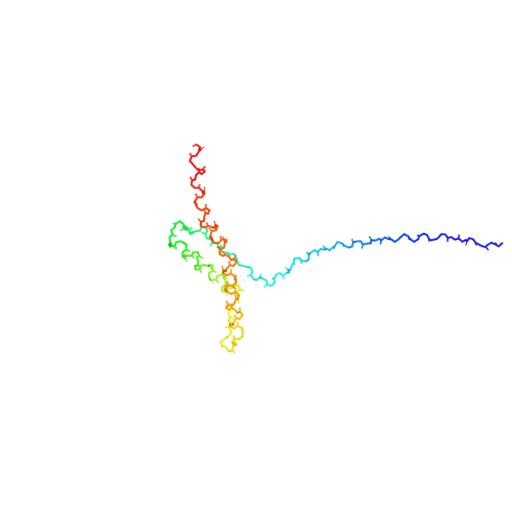76 ARG A N 1
ATOM 545 C CA . ARG A 1 76 ? 9.540 2.334 -8.029 1.00 94.25 76 ARG A CA 1
ATOM 546 C C . ARG A 1 76 ? 8.352 3.259 -8.258 1.00 94.25 76 ARG A C 1
ATOM 548 O O . ARG A 1 76 ? 7.598 3.489 -7.316 1.00 94.25 76 ARG A O 1
ATOM 555 N N . ARG A 1 77 ? 8.181 3.747 -9.487 1.00 95.50 77 ARG A N 1
ATOM 556 C CA . ARG A 1 77 ? 7.042 4.575 -9.880 1.00 95.50 77 ARG A CA 1
ATOM 557 C C . ARG A 1 77 ? 5.730 3.816 -9.698 1.00 95.50 77 ARG A C 1
ATOM 559 O O . ARG A 1 77 ? 4.875 4.290 -8.966 1.00 95.50 77 ARG A O 1
ATOM 566 N N . CYS A 1 78 ? 5.633 2.594 -10.225 1.00 94.75 78 CYS A N 1
ATOM 567 C CA . CYS A 1 78 ? 4.465 1.731 -10.041 1.00 94.75 78 CYS A CA 1
ATOM 568 C C . CYS A 1 78 ? 4.099 1.575 -8.561 1.00 94.75 78 CYS A C 1
ATOM 570 O O . CYS A 1 78 ? 2.937 1.728 -8.187 1.00 94.75 78 CYS A O 1
ATOM 572 N N . LYS A 1 79 ? 5.085 1.314 -7.691 1.00 94.75 79 LYS A N 1
ATOM 573 C CA . LYS A 1 79 ? 4.839 1.168 -6.249 1.00 94.75 79 LYS A CA 1
ATOM 574 C C . LYS A 1 79 ? 4.313 2.458 -5.623 1.00 94.75 79 LYS A C 1
ATOM 576 O O . LYS A 1 79 ? 3.376 2.387 -4.835 1.00 94.75 79 LYS A O 1
ATOM 581 N N . ALA A 1 80 ? 4.903 3.606 -5.956 1.00 96.06 80 ALA A N 1
ATOM 582 C CA . ALA A 1 80 ? 4.466 4.903 -5.442 1.00 96.06 80 ALA A CA 1
ATOM 583 C C . ALA A 1 80 ? 3.040 5.240 -5.906 1.00 96.06 80 ALA A C 1
ATOM 585 O O . ALA A 1 80 ? 2.188 5.545 -5.074 1.00 96.06 80 ALA A O 1
ATOM 586 N N . ASP A 1 81 ? 2.770 5.087 -7.201 1.00 95.44 81 ASP A N 1
ATOM 587 C CA . ASP A 1 81 ? 1.472 5.380 -7.809 1.00 95.44 81 ASP A CA 1
ATOM 588 C C . ASP A 1 81 ? 0.385 4.448 -7.253 1.00 95.44 81 ASP A C 1
ATOM 590 O O . ASP A 1 81 ? -0.694 4.899 -6.871 1.00 95.44 81 ASP A O 1
ATOM 594 N N . THR A 1 82 ? 0.687 3.153 -7.107 1.00 94.62 82 THR A N 1
ATOM 595 C CA . THR A 1 82 ? -0.261 2.181 -6.543 1.00 94.62 82 THR A CA 1
ATOM 596 C C . THR A 1 82 ? -0.531 2.462 -5.067 1.00 94.62 82 THR A C 1
ATOM 598 O O . THR A 1 82 ? -1.682 2.406 -4.645 1.00 94.62 82 THR A O 1
ATOM 601 N N . LEU A 1 83 ? 0.496 2.791 -4.271 1.00 95.56 83 LEU A N 1
ATOM 602 C CA . LEU A 1 83 ? 0.312 3.156 -2.861 1.00 95.56 83 LEU A CA 1
ATOM 603 C C . LEU A 1 83 ? -0.546 4.414 -2.710 1.00 95.56 83 LEU A C 1
ATOM 605 O O . LEU A 1 83 ? -1.426 4.440 -1.853 1.00 95.56 83 LEU A O 1
ATOM 609 N N . ALA A 1 84 ? -0.328 5.423 -3.555 1.00 95.44 84 ALA A N 1
ATOM 610 C CA . ALA A 1 84 ? -1.159 6.621 -3.580 1.00 95.44 84 ALA A CA 1
ATOM 611 C C . ALA A 1 84 ? -2.609 6.291 -3.969 1.00 95.44 84 ALA A C 1
ATOM 613 O O . ALA A 1 84 ? -3.544 6.776 -3.335 1.00 95.44 84 ALA A O 1
ATOM 614 N N . HIS A 1 85 ? -2.802 5.415 -4.958 1.00 91.94 85 HIS A N 1
ATOM 615 C CA . HIS A 1 85 ? -4.126 5.004 -5.418 1.00 91.94 85 HIS A CA 1
ATOM 616 C C . HIS A 1 85 ? -4.932 4.261 -4.338 1.00 91.94 85 HIS A C 1
ATOM 618 O O . HIS A 1 85 ? -6.125 4.509 -4.173 1.00 91.94 85 HIS A O 1
ATOM 624 N N . VAL A 1 86 ? -4.287 3.384 -3.562 1.00 94.81 86 VAL A N 1
ATOM 625 C CA . VAL A 1 86 ? -4.965 2.589 -2.520 1.00 94.81 86 VAL A CA 1
ATOM 626 C C . VAL A 1 86 ? -5.055 3.294 -1.162 1.00 94.81 86 VAL A C 1
ATOM 628 O O . VAL A 1 86 ? -5.737 2.794 -0.267 1.00 94.81 86 VAL A O 1
ATOM 631 N N . ALA A 1 87 ? -4.410 4.453 -0.983 1.00 94.56 87 ALA A N 1
ATOM 632 C CA . ALA A 1 87 ? -4.417 5.191 0.283 1.00 94.56 87 ALA A CA 1
ATOM 633 C C . ALA A 1 87 ? -5.843 5.548 0.736 1.00 94.56 87 ALA A C 1
ATOM 635 O O . ALA A 1 87 ? -6.212 5.289 1.880 1.00 94.56 87 ALA A O 1
ATOM 636 N N . ALA A 1 88 ? -6.682 6.030 -0.187 1.00 93.12 88 ALA A N 1
ATOM 637 C CA . ALA A 1 88 ? -8.076 6.356 0.108 1.00 93.12 88 ALA A CA 1
ATOM 638 C C . ALA A 1 88 ? -8.884 5.126 0.563 1.00 93.12 88 ALA A C 1
ATOM 640 O O . ALA A 1 88 ? -9.677 5.218 1.496 1.00 93.12 88 ALA A O 1
ATOM 641 N N . GLN A 1 89 ? -8.655 3.958 -0.050 1.00 92.25 89 GLN A N 1
ATOM 642 C CA . GLN A 1 89 ? -9.319 2.706 0.339 1.00 92.25 89 GLN A CA 1
ATOM 643 C C . GLN A 1 89 ? -8.877 2.243 1.731 1.00 92.25 89 GLN A C 1
ATOM 645 O O . GLN A 1 89 ? -9.691 1.784 2.531 1.00 92.25 89 GLN A O 1
ATOM 650 N N . ARG A 1 90 ? -7.586 2.392 2.040 1.00 95.00 90 ARG A N 1
ATOM 651 C CA . ARG A 1 90 ? -7.028 2.098 3.363 1.00 95.00 90 ARG A CA 1
ATOM 652 C C . ARG A 1 90 ? -7.638 3.001 4.435 1.00 95.00 90 ARG A C 1
ATOM 654 O O . ARG A 1 90 ? -8.025 2.509 5.493 1.00 95.00 90 ARG A O 1
ATOM 661 N N . ASP A 1 91 ? -7.770 4.294 4.161 1.00 94.25 91 ASP A N 1
ATOM 662 C CA . ASP A 1 91 ? -8.356 5.241 5.112 1.00 94.25 91 ASP A CA 1
ATOM 663 C C . ASP A 1 91 ? -9.858 5.000 5.308 1.00 94.25 91 ASP A C 1
ATOM 665 O O . ASP A 1 91 ? -10.337 5.037 6.440 1.00 94.25 91 ASP A O 1
ATOM 669 N N . GLN A 1 92 ? -10.588 4.644 4.247 1.00 91.56 92 GLN A N 1
ATOM 670 C CA . GLN A 1 92 ? -11.984 4.200 4.344 1.00 91.56 92 GLN A CA 1
ATOM 671 C C . GLN A 1 92 ? -12.133 2.940 5.204 1.00 91.56 92 GLN A C 1
ATOM 673 O O . GLN A 1 92 ? -13.030 2.876 6.045 1.00 91.56 92 GLN A O 1
ATOM 678 N N . ALA A 1 93 ? -11.244 1.953 5.044 1.00 90.75 93 ALA A N 1
ATOM 679 C CA . ALA A 1 93 ? -11.258 0.742 5.862 1.00 90.75 93 ALA A CA 1
ATOM 680 C C . ALA A 1 93 ? -11.078 1.064 7.355 1.00 90.75 93 ALA A C 1
ATOM 682 O O . ALA A 1 93 ? -11.789 0.511 8.192 1.00 90.75 93 ALA A O 1
ATOM 683 N N . ILE A 1 94 ? -10.193 2.004 7.693 1.00 92.38 94 ILE A N 1
ATOM 684 C CA . ILE A 1 94 ? -9.976 2.446 9.079 1.00 92.38 94 ILE A CA 1
ATOM 685 C C . ILE A 1 94 ? -11.173 3.252 9.597 1.00 92.38 94 ILE A C 1
ATOM 687 O O . ILE A 1 94 ? -11.638 3.012 10.710 1.00 92.38 94 ILE A O 1
ATOM 691 N N . ALA A 1 95 ? -11.706 4.174 8.793 1.00 90.19 95 ALA A N 1
ATOM 692 C CA . ALA A 1 95 ? -12.850 5.002 9.169 1.00 90.19 95 ALA A CA 1
ATOM 693 C C . ALA A 1 95 ? -14.129 4.176 9.389 1.00 90.19 95 ALA A C 1
ATOM 695 O O . ALA A 1 95 ? -14.915 4.491 10.280 1.00 90.19 95 ALA A O 1
ATOM 696 N N . SER A 1 96 ? -14.317 3.083 8.638 1.00 84.50 96 SER A N 1
ATOM 697 C CA . SER A 1 96 ? -15.493 2.210 8.761 1.00 84.50 96 SER A CA 1
ATOM 698 C C . SER A 1 96 ? -15.667 1.595 10.159 1.00 84.50 96 SER A C 1
ATOM 700 O O . SER A 1 96 ? -16.795 1.321 10.573 1.00 84.50 96 SER A O 1
ATOM 702 N N . LEU A 1 97 ? -14.584 1.468 10.938 1.00 80.31 97 LEU A N 1
ATOM 703 C CA . LEU A 1 97 ? -14.660 1.029 12.334 1.00 80.31 97 LEU A CA 1
ATOM 704 C C . LEU A 1 97 ? -15.351 2.037 13.254 1.00 80.31 97 LEU A C 1
ATOM 706 O O . LEU A 1 97 ? -15.914 1.643 14.270 1.00 80.31 97 LEU A O 1
ATOM 710 N N . GLN A 1 98 ? -15.324 3.328 12.922 1.00 69.50 98 GLN A N 1
ATOM 711 C CA . GLN A 1 98 ? -15.935 4.368 13.750 1.00 69.50 98 GLN A CA 1
ATOM 712 C C . GLN A 1 98 ? -17.450 4.466 13.544 1.00 69.50 98 GLN A C 1
ATOM 714 O O . GLN A 1 98 ? -18.156 4.944 14.426 1.00 69.50 98 GLN A O 1
ATOM 719 N N . THR A 1 99 ? -17.962 3.986 12.408 1.00 62.56 99 THR A N 1
ATOM 720 C CA . THR A 1 99 ? -19.397 4.018 12.081 1.00 62.56 99 THR A CA 1
ATOM 721 C C . THR A 1 99 ? -20.154 2.796 12.618 1.00 62.56 99 THR A C 1
ATOM 723 O O . THR A 1 99 ? -21.347 2.878 12.896 1.00 62.56 99 THR A O 1
ATOM 726 N N . ALA A 1 100 ? -19.472 1.663 12.814 1.00 57.59 100 ALA A N 1
ATOM 727 C CA . ALA A 1 100 ? -20.077 0.421 13.300 1.00 57.59 100 ALA A CA 1
ATOM 728 C C . ALA A 1 100 ? -20.633 0.441 14.750 1.00 57.59 100 ALA A C 1
ATOM 730 O O . ALA A 1 100 ? -21.696 -0.147 14.963 1.00 57.59 100 ALA A O 1
ATOM 731 N N . PRO A 1 101 ? -20.007 1.083 15.762 1.00 53.81 101 PRO A N 1
ATOM 732 C CA . PRO A 1 101 ? -20.470 0.962 17.148 1.00 53.81 101 PRO A CA 1
ATOM 733 C C . PRO A 1 101 ? -21.809 1.661 17.430 1.00 53.81 101 PRO A C 1
ATOM 735 O O . PRO A 1 101 ? -22.452 1.354 18.430 1.00 53.81 101 PRO A O 1
ATOM 738 N N . THR A 1 102 ? -22.275 2.567 16.565 1.00 51.38 102 THR A N 1
ATOM 739 C CA . THR A 1 102 ? -23.502 3.344 16.819 1.00 51.38 102 THR A CA 1
ATOM 740 C C . THR A 1 102 ? -24.788 2.602 16.431 1.00 51.38 102 THR A C 1
ATOM 742 O O . THR A 1 102 ? -25.850 2.904 16.970 1.00 51.38 102 THR A O 1
ATOM 745 N N . LEU A 1 103 ? -24.719 1.597 15.549 1.00 53.97 103 LEU A N 1
ATOM 746 C CA . LEU A 1 103 ? -25.906 0.864 15.073 1.00 53.97 103 LEU A CA 1
ATOM 747 C C . LEU A 1 103 ? -26.351 -0.277 16.004 1.00 53.97 103 LEU A C 1
ATOM 749 O O . LEU A 1 103 ? -27.453 -0.790 15.851 1.00 53.97 103 LEU A O 1
ATOM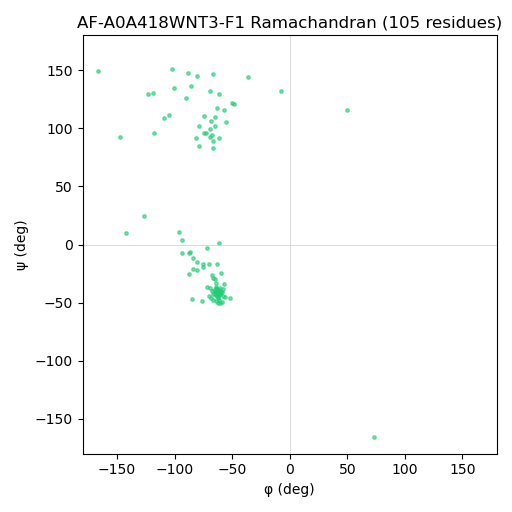 753 N N . LEU A 1 104 ? -25.528 -0.658 16.988 1.00 56.44 104 LEU A N 1
ATOM 754 C CA . LEU A 1 104 ? -25.871 -1.688 17.980 1.00 56.44 104 LEU A CA 1
ATOM 755 C C . LEU A 1 104 ? -26.481 -1.120 19.274 1.00 56.44 104 LEU A C 1
ATOM 757 O O . LEU A 1 104 ? -26.947 -1.889 20.104 1.00 56.44 104 LEU A O 1
ATOM 761 N N . ALA A 1 105 ? -26.505 0.206 19.449 1.00 55.72 105 ALA A N 1
ATOM 762 C CA . ALA A 1 105 ? -27.017 0.861 20.659 1.00 55.72 105 ALA A CA 1
ATOM 763 C C . ALA A 1 105 ? -28.487 1.326 20.553 1.00 55.72 105 ALA A C 1
ATOM 765 O O . ALA A 1 105 ? -28.943 2.094 21.396 1.00 55.72 105 ALA A O 1
ATOM 766 N N . SER A 1 106 ? -29.219 0.916 19.511 1.00 52.72 106 SER A N 1
ATOM 767 C CA . SER A 1 106 ? -30.588 1.388 19.226 1.00 52.72 106 SER A CA 1
ATOM 768 C C . SER A 1 106 ? -31.635 0.276 19.047 1.00 52.72 106 SER A C 1
ATOM 770 O O . SER A 1 106 ? -32.666 0.517 18.424 1.00 52.72 106 SER A O 1
ATOM 772 N N . GLN A 1 107 ? -31.412 -0.915 19.624 1.00 50.94 107 GLN A N 1
ATOM 773 C CA . GLN A 1 107 ? -32.441 -1.963 19.737 1.00 50.94 107 GLN A CA 1
ATOM 774 C C . GLN A 1 107 ? -32.758 -2.300 21.189 1.00 50.94 107 GLN A C 1
ATOM 776 O O . GLN A 1 107 ? -31.798 -2.390 21.986 1.00 50.94 107 GLN A O 1
#

Nearest PDB structures (foldseek):
  8zqr-assembly1_A  TM=5.741E-01  e=9.240E+00  Homo sapiens

Secondary structure (DSSP, 8-state):
-----------------------------------TTS-TTSHHHHHHHHHHHHHHHHHHH----TT-HHHHHHHHHHHHHHHHHHHHHHHHHHHHHHHGGGTTS--

Organism: NCBI:txid2320861

Mean predicted aligned error: 13.71 Å